Protein AF-A0A6J6RTQ3-F1 (afdb_monomer_lite)

Radius of gyration: 17.24 Å; chains: 1; bounding box: 39×30×51 Å

Structure (mmCIF, N/CA/C/O backbone):
data_AF-A0A6J6RTQ3-F1
#
_entry.id   AF-A0A6J6RTQ3-F1
#
loop_
_atom_site.group_PDB
_atom_site.id
_atom_site.type_symbol
_atom_site.label_atom_id
_atom_site.label_alt_id
_atom_site.label_comp_id
_atom_site.label_asym_id
_atom_site.label_entity_id
_atom_site.label_seq_id
_atom_site.pdbx_PDB_ins_code
_atom_site.Cartn_x
_atom_site.Cartn_y
_atom_site.Cartn_z
_atom_site.occupancy
_atom_site.B_iso_or_equiv
_atom_site.auth_seq_id
_atom_site.auth_comp_id
_atom_site.auth_asym_id
_atom_site.auth_atom_id
_atom_site.pdbx_PDB_model_num
ATOM 1 N N . MET A 1 1 ? -1.974 -13.608 -0.574 1.00 79.44 1 MET A N 1
ATOM 2 C CA . MET A 1 1 ? -3.361 -14.066 -0.295 1.00 79.44 1 MET A CA 1
ATOM 3 C C . MET A 1 1 ? -3.646 -14.371 1.178 1.00 79.44 1 MET A C 1
ATOM 5 O O . MET A 1 1 ? -4.718 -14.004 1.646 1.00 79.44 1 MET A O 1
ATOM 9 N N . SER A 1 2 ? -2.723 -14.969 1.943 1.00 88.31 2 SER A N 1
ATOM 10 C CA . SER A 1 2 ? -2.894 -15.203 3.396 1.00 88.31 2 SER A CA 1
ATOM 11 C C . SER A 1 2 ? -3.253 -13.932 4.184 1.00 88.31 2 SER A C 1
ATOM 13 O O . SER A 1 2 ? -4.162 -13.964 5.008 1.00 88.31 2 SER A O 1
ATOM 15 N N . TYR A 1 3 ? -2.628 -12.798 3.843 1.00 93.75 3 TYR A N 1
ATOM 16 C CA . TYR A 1 3 ? -2.929 -11.462 4.385 1.00 93.75 3 TYR A CA 1
ATOM 17 C C . TYR A 1 3 ? -4.367 -10.971 4.154 1.00 93.75 3 TYR A C 1
ATOM 19 O O . TYR A 1 3 ? -4.804 -10.038 4.811 1.00 93.75 3 TYR A O 1
ATOM 27 N N . LEU A 1 4 ? -5.135 -11.600 3.267 1.00 94.50 4 LEU A N 1
ATOM 28 C CA . LEU A 1 4 ? -6.551 -11.289 3.080 1.00 94.50 4 LEU A CA 1
ATOM 29 C C . LEU A 1 4 ? -7.442 -12.307 3.789 1.00 94.50 4 LEU A C 1
ATOM 31 O O . LEU A 1 4 ? -8.308 -11.950 4.584 1.00 94.50 4 LEU A O 1
ATOM 35 N N . VAL A 1 5 ? -7.214 -13.587 3.498 1.00 95.44 5 VAL A N 1
ATOM 36 C CA . VAL A 1 5 ? -8.107 -14.672 3.914 1.00 95.44 5 VAL A CA 1
ATOM 37 C C . VAL A 1 5 ? -8.086 -14.854 5.430 1.00 95.44 5 VAL A C 1
ATOM 39 O O . VAL A 1 5 ? -9.148 -14.877 6.050 1.00 95.44 5 VAL A O 1
ATOM 42 N N . VAL A 1 6 ? -6.898 -14.922 6.042 1.00 95.75 6 VAL A N 1
ATOM 43 C CA . VAL A 1 6 ? -6.769 -15.174 7.486 1.00 95.75 6 VAL A CA 1
ATOM 44 C C . VAL A 1 6 ? -7.428 -14.060 8.308 1.00 95.75 6 VAL A C 1
ATOM 46 O O . VAL A 1 6 ? -8.278 -14.386 9.138 1.00 95.75 6 VAL A O 1
ATOM 49 N N . PRO A 1 7 ? -7.164 -12.758 8.066 1.00 94.88 7 PRO A N 1
ATOM 50 C CA . PRO A 1 7 ? -7.863 -11.692 8.778 1.00 94.88 7 PRO A CA 1
ATOM 51 C C . PRO A 1 7 ? -9.375 -11.725 8.638 1.00 94.88 7 PRO A C 1
ATOM 53 O O . PRO A 1 7 ? -10.075 -11.528 9.624 1.00 94.88 7 PRO A O 1
ATOM 56 N N . LEU A 1 8 ? -9.896 -11.974 7.433 1.00 95.19 8 LEU A N 1
ATOM 57 C CA . LEU A 1 8 ? -11.341 -11.987 7.208 1.00 95.19 8 LEU A CA 1
ATOM 58 C C . LEU A 1 8 ? -12.022 -13.163 7.913 1.00 95.19 8 LEU A C 1
ATOM 60 O O . LEU A 1 8 ? -13.138 -13.002 8.411 1.00 95.19 8 LEU A O 1
ATOM 64 N N . ILE A 1 9 ? -11.356 -14.319 7.986 1.00 96.50 9 ILE A N 1
ATOM 65 C CA . ILE A 1 9 ? -11.820 -15.456 8.785 1.00 96.50 9 ILE A CA 1
ATOM 66 C C . ILE A 1 9 ? -11.824 -15.073 10.266 1.00 96.50 9 ILE A C 1
ATOM 68 O O . ILE A 1 9 ? -12.867 -15.182 10.904 1.00 96.50 9 ILE A O 1
ATOM 72 N N . VAL A 1 10 ? -10.710 -14.558 10.799 1.00 96.69 10 VAL A N 1
ATOM 73 C CA . VAL A 1 10 ? -10.612 -14.166 12.216 1.00 96.69 10 VAL A CA 1
ATOM 74 C C . VAL A 1 10 ? -11.669 -13.123 12.575 1.00 96.69 10 VAL A C 1
ATOM 76 O O . VAL A 1 10 ? -12.378 -13.307 13.558 1.00 96.69 10 VAL A O 1
ATOM 79 N N . VAL A 1 11 ? -11.838 -12.080 11.755 1.00 95.75 11 VAL A N 1
ATOM 80 C CA . VAL A 1 11 ? -12.870 -11.042 11.927 1.00 95.75 11 VAL A CA 1
ATOM 81 C C . VAL A 1 11 ? -14.261 -11.659 12.034 1.00 95.75 11 VAL A C 1
ATOM 83 O O . VAL A 1 11 ? -15.009 -11.298 12.938 1.00 95.75 11 VAL A O 1
ATOM 86 N N . ARG A 1 12 ? -14.599 -12.622 11.169 1.00 94.62 12 ARG A N 1
ATOM 87 C CA . ARG A 1 12 ? -15.890 -13.315 11.254 1.00 94.62 12 ARG A CA 1
ATOM 88 C C . ARG A 1 12 ? -16.012 -14.194 12.496 1.00 94.62 12 ARG A C 1
ATOM 90 O O . ARG A 1 12 ? -17.064 -14.169 13.127 1.00 94.62 12 ARG A O 1
ATOM 97 N N . LEU A 1 13 ? -14.965 -14.935 12.862 1.00 96.81 13 LEU A N 1
ATOM 98 C CA . LEU A 1 13 ? -14.974 -15.821 14.033 1.00 96.81 13 LEU A CA 1
ATOM 99 C C . LEU A 1 13 ? -15.142 -15.052 15.351 1.00 96.81 13 LEU A C 1
ATOM 101 O O . LEU A 1 13 ? -15.794 -15.551 16.261 1.00 96.81 13 LEU A O 1
ATOM 105 N N . VAL A 1 14 ? -14.615 -13.827 15.447 1.00 95.00 14 VAL A N 1
ATOM 106 C CA . VAL A 1 14 ? -14.790 -12.959 16.631 1.00 95.00 14 VAL A CA 1
ATOM 107 C C . VAL A 1 14 ? -16.071 -12.111 16.587 1.00 95.00 14 VAL A C 1
ATOM 109 O O . VAL A 1 14 ? -16.259 -11.229 17.425 1.00 95.00 14 VAL A O 1
ATOM 112 N N . GLY A 1 15 ? -16.953 -12.340 15.607 1.00 95.00 15 GLY A N 1
ATOM 113 C CA . GLY A 1 15 ? -18.233 -11.638 15.467 1.00 95.00 15 GLY A CA 1
ATOM 114 C C . GLY A 1 15 ? -18.132 -10.203 14.938 1.00 95.00 15 GLY A C 1
ATOM 115 O O . GLY A 1 15 ? -19.094 -9.439 15.035 1.00 95.00 15 GLY A O 1
ATOM 116 N N . TRP A 1 16 ? -16.986 -9.805 14.385 1.00 96.69 16 TRP A N 1
ATOM 117 C CA . TRP A 1 16 ? -16.804 -8.495 13.760 1.00 96.69 16 TRP A CA 1
ATOM 118 C C . TRP A 1 16 ? -17.220 -8.514 12.289 1.00 96.69 16 TRP A C 1
ATOM 120 O O . TRP A 1 16 ? -17.290 -9.552 11.626 1.00 96.69 16 TRP A O 1
ATOM 130 N N . LYS A 1 17 ? -17.494 -7.327 11.752 1.00 95.81 17 LYS A N 1
ATOM 131 C CA . LYS A 1 17 ? -17.831 -7.127 10.342 1.00 95.81 17 LYS A CA 1
ATOM 132 C C . LYS A 1 17 ? -16.588 -6.661 9.580 1.00 95.81 17 LYS A C 1
ATOM 134 O O . LYS A 1 17 ? -15.764 -5.945 10.143 1.00 95.81 17 LYS A O 1
ATOM 139 N N . PRO A 1 18 ? -16.469 -6.938 8.269 1.00 95.88 18 PRO A N 1
ATOM 140 C CA . PRO A 1 18 ? -15.388 -6.373 7.452 1.00 95.88 18 PRO A CA 1
ATOM 141 C C . PRO A 1 18 ? -15.285 -4.839 7.55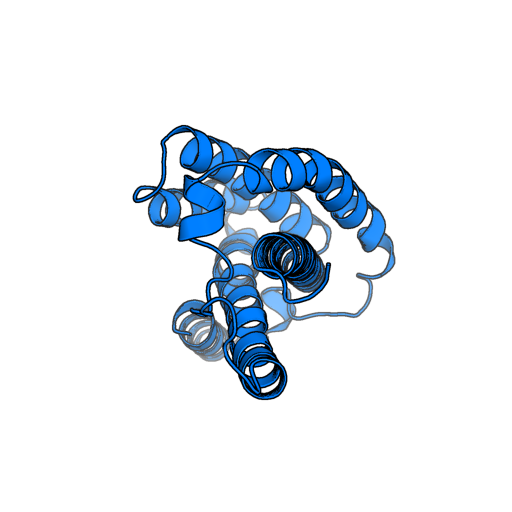7 1.00 95.88 18 PRO A C 1
ATOM 143 O O . PRO A 1 18 ? -14.196 -4.270 7.519 1.00 95.88 18 PRO A O 1
ATOM 146 N N . SER A 1 19 ? -16.410 -4.148 7.759 1.00 95.50 19 SER A N 1
ATOM 147 C CA . SER A 1 19 ? -16.433 -2.698 7.973 1.00 95.50 19 SER A CA 1
ATOM 148 C C . SER A 1 19 ? -15.688 -2.241 9.234 1.00 95.50 19 SER A C 1
ATOM 150 O O . SER A 1 19 ? -15.203 -1.110 9.249 1.00 95.50 19 SER A O 1
ATOM 152 N N . ASP A 1 20 ? -15.571 -3.088 10.267 1.00 95.69 20 ASP A N 1
ATOM 153 C CA . ASP A 1 20 ? -14.796 -2.789 11.483 1.00 95.69 20 ASP A CA 1
ATOM 154 C C . ASP A 1 20 ? -13.293 -2.681 11.191 1.00 95.69 20 ASP A C 1
ATOM 156 O O . ASP A 1 20 ? -12.588 -1.931 11.862 1.00 95.69 20 ASP A O 1
ATOM 160 N N . ILE A 1 21 ? -12.818 -3.370 10.149 1.00 96.94 21 ILE A N 1
ATOM 161 C CA . ILE A 1 21 ? -11.431 -3.310 9.673 1.00 96.94 21 ILE A CA 1
ATOM 162 C C . ILE A 1 21 ? -11.287 -2.466 8.398 1.00 96.94 21 ILE A C 1
ATOM 164 O O . ILE A 1 21 ? -10.358 -2.638 7.616 1.00 96.94 21 ILE A O 1
ATOM 168 N N . GLY A 1 22 ? -12.215 -1.539 8.163 1.00 95.81 22 GLY A N 1
ATOM 169 C CA . GLY A 1 22 ? -12.076 -0.536 7.110 1.00 95.81 22 GLY A CA 1
ATOM 170 C C . GLY A 1 22 ? -12.499 -0.971 5.708 1.00 95.81 22 GLY A C 1
ATOM 171 O O . GLY A 1 22 ? -12.277 -0.211 4.763 1.00 95.81 22 GLY A O 1
ATOM 172 N N . TRP A 1 23 ? -13.179 -2.113 5.549 1.00 96.62 23 TRP A N 1
ATOM 173 C CA . TRP A 1 23 ? -13.891 -2.444 4.304 1.00 96.62 23 TRP A CA 1
ATOM 174 C C . TRP A 1 23 ? -15.176 -1.619 4.188 1.00 96.62 23 TRP A C 1
ATOM 176 O O . TRP A 1 23 ? -16.296 -2.125 4.264 1.00 96.62 23 TRP A O 1
ATOM 186 N N . LYS A 1 24 ? -15.008 -0.303 4.045 1.00 92.69 24 LYS A N 1
ATOM 187 C CA . LYS A 1 24 ? -16.095 0.659 3.881 1.00 92.69 24 LYS A CA 1
ATOM 188 C C . LYS A 1 24 ? -15.715 1.724 2.855 1.00 92.69 24 LYS A C 1
ATOM 190 O O . LYS A 1 24 ? -14.635 2.309 2.933 1.00 92.69 24 LYS A O 1
ATOM 195 N N . PHE A 1 25 ? -16.630 1.993 1.930 1.00 89.31 25 PHE A N 1
ATOM 196 C CA . PHE A 1 25 ? -16.511 3.065 0.933 1.00 89.31 25 PHE A CA 1
ATOM 197 C C . PHE A 1 25 ? -17.295 4.323 1.334 1.00 89.31 25 PHE A C 1
ATOM 199 O O . PHE A 1 25 ? -16.968 5.438 0.939 1.00 89.31 25 PHE A O 1
ATOM 206 N N . ARG A 1 26 ? -18.344 4.170 2.149 1.00 85.94 26 ARG A N 1
ATOM 207 C CA . ARG A 1 26 ? -19.204 5.290 2.540 1.00 85.94 26 ARG A CA 1
ATOM 208 C C . ARG A 1 26 ? -18.452 6.263 3.451 1.00 85.94 26 ARG A C 1
ATOM 210 O O . ARG A 1 26 ? -17.878 5.860 4.463 1.00 85.94 26 ARG A O 1
ATOM 217 N N . GLY A 1 27 ? -18.502 7.549 3.101 1.00 83.44 27 GLY A N 1
ATOM 218 C CA . GLY A 1 27 ? -17.908 8.638 3.882 1.00 83.44 27 GLY A CA 1
ATOM 219 C C . GLY A 1 27 ? -16.399 8.811 3.702 1.00 83.44 27 GLY A C 1
ATOM 220 O O . GLY A 1 27 ? -15.810 9.624 4.404 1.00 83.44 27 GLY A O 1
ATOM 221 N N . THR A 1 28 ? -15.765 8.082 2.777 1.00 87.81 28 THR A N 1
ATOM 222 C CA . THR A 1 28 ? -14.309 8.158 2.577 1.00 87.81 28 THR A CA 1
ATOM 223 C C . THR A 1 28 ? -13.904 9.109 1.456 1.00 87.81 28 THR A C 1
ATOM 225 O O . THR A 1 28 ? -12.730 9.462 1.374 1.00 87.81 28 THR A O 1
ATOM 228 N N . SER A 1 29 ? -14.846 9.542 0.610 1.00 85.25 29 SER A N 1
ATOM 229 C CA . SER A 1 29 ? -14.569 10.333 -0.596 1.00 85.25 29 SER A CA 1
ATOM 230 C C . SER A 1 29 ? -13.717 11.565 -0.302 1.00 85.25 29 SER A C 1
ATOM 232 O O . SER A 1 29 ? -12.710 11.762 -0.959 1.00 85.25 29 SER A O 1
ATOM 234 N N . HIS A 1 30 ? -14.016 12.327 0.750 1.00 88.00 30 HIS A N 1
ATOM 235 C CA . HIS A 1 30 ? -13.313 13.568 1.108 1.00 88.00 30 HIS A CA 1
ATOM 236 C C . HIS A 1 30 ? -11.824 13.408 1.482 1.00 88.00 30 HIS A C 1
ATOM 238 O O . HIS A 1 30 ? -11.122 14.408 1.657 1.00 88.00 30 HIS A O 1
ATOM 244 N N . HIS A 1 31 ? -11.326 12.176 1.625 1.00 90.19 31 HIS A N 1
ATOM 245 C CA . HIS A 1 31 ? -9.954 11.901 2.053 1.00 90.19 31 HIS A CA 1
ATOM 246 C C . HIS A 1 31 ? -8.972 11.649 0.905 1.00 90.19 31 HIS A C 1
ATOM 248 O O . HIS A 1 31 ? -7.769 11.602 1.160 1.00 90.19 31 HIS A O 1
ATOM 254 N N . TRP A 1 32 ? -9.453 11.544 -0.338 1.00 92.81 32 TRP A N 1
ATOM 255 C CA . TRP A 1 32 ? -8.633 11.227 -1.515 1.00 92.81 32 TRP A CA 1
ATOM 256 C C . TRP A 1 32 ? -7.405 12.137 -1.663 1.00 92.81 32 TRP A C 1
ATOM 258 O O . TRP A 1 32 ? -6.312 11.665 -1.967 1.00 92.81 32 TRP A O 1
ATOM 268 N N . LYS A 1 33 ? -7.564 13.430 -1.353 1.00 96.00 33 LYS A N 1
ATOM 269 C CA . LYS A 1 33 ? -6.520 14.457 -1.469 1.00 96.00 33 LYS A CA 1
ATOM 270 C C . LYS A 1 33 ? -5.240 14.126 -0.702 1.00 96.00 33 LYS A C 1
ATOM 272 O O . LYS A 1 33 ? -4.155 14.408 -1.192 1.00 96.00 33 LYS A O 1
ATOM 277 N N . TYR A 1 34 ? -5.344 13.500 0.472 1.00 95.38 34 TYR A N 1
ATOM 278 C CA . TYR A 1 34 ? -4.164 13.151 1.269 1.00 95.38 34 TYR A CA 1
ATOM 279 C C . TYR A 1 34 ? -3.334 12.070 0.577 1.00 95.38 34 TYR A C 1
ATOM 281 O O . TYR A 1 34 ? -2.114 12.162 0.526 1.00 95.38 34 TYR A O 1
ATOM 289 N N . TYR A 1 35 ? -4.003 11.084 -0.017 1.00 96.38 35 TYR A N 1
ATOM 290 C CA . TYR A 1 35 ? -3.353 10.011 -0.763 1.00 96.38 35 TYR A CA 1
ATOM 291 C C . TYR A 1 35 ? -2.833 10.503 -2.116 1.00 96.38 35 TYR A C 1
ATOM 293 O O . TYR A 1 35 ? -1.756 10.094 -2.531 1.00 96.38 35 TYR A O 1
ATOM 301 N N . ALA A 1 36 ? -3.532 11.438 -2.765 1.00 96.88 36 ALA A N 1
ATOM 302 C CA . ALA A 1 36 ? -3.038 12.096 -3.972 1.00 96.88 36 ALA A CA 1
ATOM 303 C C . ALA A 1 36 ? -1.748 12.889 -3.709 1.00 96.88 36 ALA A C 1
ATOM 305 O O . ALA A 1 36 ? -0.814 12.797 -4.498 1.00 96.88 36 ALA A O 1
ATOM 306 N N . ILE A 1 37 ? -1.652 13.602 -2.580 1.00 97.25 37 ILE A N 1
ATOM 307 C CA . ILE A 1 37 ? -0.410 14.278 -2.174 1.00 97.25 37 ILE A CA 1
ATOM 308 C C . ILE A 1 37 ? 0.722 13.261 -1.988 1.00 97.25 37 ILE A C 1
ATOM 310 O O . ILE A 1 37 ? 1.811 13.469 -2.513 1.00 97.25 37 ILE A O 1
ATOM 314 N N . LEU A 1 38 ? 0.470 12.142 -1.297 1.00 96.94 38 LEU A N 1
ATOM 315 C CA . LEU A 1 38 ? 1.477 11.083 -1.142 1.00 96.94 38 LEU A CA 1
ATOM 316 C C . LEU A 1 38 ? 1.913 10.499 -2.488 1.00 96.94 38 LEU A C 1
ATOM 318 O O . LEU A 1 38 ? 3.098 10.245 -2.682 1.00 96.94 38 LEU A O 1
ATOM 322 N N . PHE A 1 39 ? 0.979 10.322 -3.424 1.00 97.88 39 PHE A N 1
ATOM 323 C CA . PHE A 1 39 ? 1.297 9.866 -4.771 1.00 97.88 39 PHE A CA 1
ATOM 324 C C . PHE A 1 39 ? 2.184 10.873 -5.509 1.00 97.88 39 PHE A C 1
ATOM 326 O O . PHE A 1 39 ? 3.232 10.490 -6.017 1.00 97.88 39 PHE A O 1
ATOM 333 N N . VAL A 1 40 ? 1.825 12.160 -5.502 1.00 98.25 40 VAL A N 1
ATOM 334 C CA . VAL A 1 40 ? 2.630 13.232 -6.116 1.00 98.25 40 VAL A CA 1
ATOM 335 C C . VAL A 1 40 ? 4.031 13.293 -5.512 1.00 98.25 40 VAL A C 1
ATOM 337 O O . VAL A 1 40 ? 4.997 13.460 -6.249 1.00 98.25 40 VAL A O 1
ATOM 340 N N . ILE A 1 41 ? 4.157 13.112 -4.195 1.00 96.31 41 ILE A N 1
ATOM 341 C CA . ILE A 1 41 ? 5.461 13.028 -3.530 1.00 96.31 41 ILE A CA 1
ATOM 342 C C . ILE A 1 41 ? 6.236 11.801 -4.014 1.00 96.31 41 ILE A C 1
ATOM 344 O O . ILE A 1 41 ? 7.431 11.917 -4.245 1.00 96.31 41 ILE 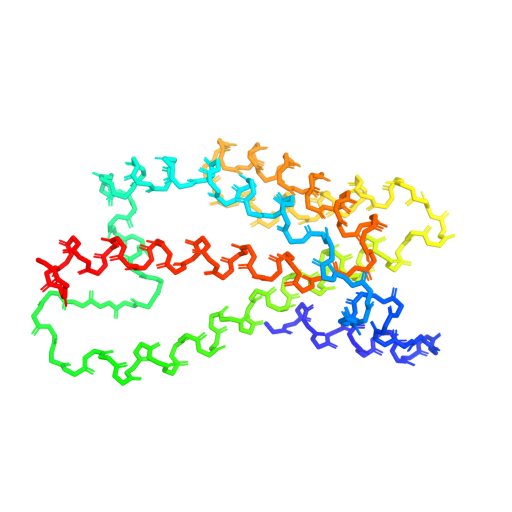A O 1
ATOM 348 N N . ALA A 1 42 ? 5.589 10.645 -4.186 1.00 95.81 42 ALA A N 1
ATOM 349 C CA . ALA A 1 42 ? 6.242 9.410 -4.616 1.00 95.81 42 ALA A CA 1
ATOM 350 C C . ALA A 1 42 ? 6.721 9.447 -6.079 1.00 95.81 42 ALA A C 1
ATOM 352 O O . ALA A 1 42 ? 7.769 8.878 -6.383 1.00 95.81 42 ALA A O 1
ATOM 353 N N . VAL A 1 43 ? 5.993 10.125 -6.974 1.00 97.94 43 VAL A N 1
ATOM 354 C CA . VAL A 1 43 ? 6.289 10.206 -8.418 1.00 97.94 43 VAL A CA 1
ATOM 355 C C . VAL A 1 43 ? 7.758 10.536 -8.731 1.00 97.94 43 VAL A C 1
ATOM 357 O O . VAL A 1 43 ? 8.379 9.734 -9.428 1.00 97.94 43 VAL A O 1
ATOM 360 N N . PRO A 1 44 ? 8.364 11.639 -8.244 1.00 97.50 44 PRO A N 1
ATOM 361 C CA . PRO A 1 44 ? 9.751 11.966 -8.575 1.00 97.50 44 PRO A CA 1
ATOM 362 C C . PRO A 1 44 ? 10.740 10.889 -8.113 1.00 97.50 44 PRO A C 1
ATOM 364 O O . PRO A 1 44 ? 11.664 10.563 -8.855 1.00 97.50 44 PRO A O 1
ATOM 367 N N . PHE A 1 45 ? 10.529 10.279 -6.941 1.00 94.31 45 PHE A N 1
ATOM 368 C CA . PHE A 1 45 ? 11.390 9.188 -6.471 1.00 94.31 45 PHE A CA 1
ATOM 369 C C . PHE A 1 45 ? 11.277 7.958 -7.370 1.00 94.31 45 PHE A C 1
ATOM 371 O O . PHE A 1 45 ? 12.294 7.355 -7.700 1.00 94.31 45 PHE A O 1
ATOM 378 N N . VAL A 1 46 ? 10.062 7.605 -7.801 1.00 96.19 46 VAL A N 1
ATOM 379 C CA . VAL A 1 46 ? 9.830 6.469 -8.705 1.00 96.19 46 VAL A CA 1
ATOM 380 C C . VAL A 1 46 ? 10.425 6.733 -10.090 1.00 96.19 46 VAL A C 1
ATOM 382 O O . VAL A 1 46 ? 11.054 5.842 -10.652 1.00 96.19 46 VAL A O 1
ATOM 385 N N . VAL A 1 47 ? 10.294 7.952 -10.622 1.00 97.81 47 VAL A N 1
ATOM 386 C CA . VAL A 1 47 ? 10.895 8.337 -11.911 1.00 97.81 47 VAL A CA 1
ATOM 387 C C . VAL A 1 47 ? 12.417 8.220 -11.858 1.00 97.81 47 VAL A C 1
ATOM 389 O O . VAL A 1 47 ? 12.997 7.565 -12.723 1.00 97.81 47 VAL A O 1
ATOM 392 N N . VAL A 1 48 ? 13.061 8.774 -10.826 1.00 96.62 48 VAL A N 1
ATOM 393 C CA . VAL A 1 48 ? 14.519 8.665 -10.648 1.00 96.62 48 VAL A CA 1
ATOM 394 C C . VAL A 1 48 ? 14.944 7.208 -10.452 1.00 96.62 48 VAL A C 1
ATOM 396 O O . VAL A 1 48 ? 15.880 6.752 -11.105 1.00 96.62 48 VAL A O 1
ATOM 399 N N . 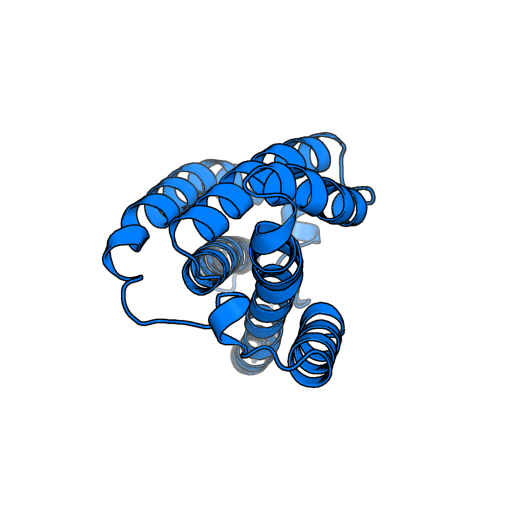ALA A 1 49 ? 14.231 6.447 -9.616 1.00 94.38 49 ALA A N 1
ATOM 400 C CA . ALA A 1 49 ? 14.512 5.028 -9.407 1.00 94.38 49 ALA A CA 1
ATOM 401 C C . ALA A 1 49 ? 14.390 4.223 -10.710 1.00 94.38 49 ALA A C 1
ATOM 403 O O . ALA A 1 49 ? 15.201 3.329 -10.943 1.00 94.38 49 ALA A O 1
ATOM 404 N N . SER A 1 50 ? 13.445 4.573 -11.591 1.00 96.38 50 SER A N 1
ATOM 405 C CA . SER A 1 50 ? 13.226 3.867 -12.861 1.00 96.38 50 SER A CA 1
ATOM 406 C C . SER A 1 50 ? 14.413 3.906 -13.828 1.00 96.38 50 SER A C 1
ATOM 408 O O . SER A 1 50 ? 14.519 3.056 -14.711 1.00 96.38 50 SER A O 1
ATOM 410 N N . MET A 1 51 ? 15.320 4.869 -13.648 1.00 95.88 51 MET A N 1
ATOM 411 C CA . MET A 1 51 ? 16.537 5.018 -14.449 1.00 95.88 51 MET A CA 1
ATOM 412 C C . MET A 1 51 ? 17.692 4.135 -13.952 1.00 95.88 51 MET A C 1
ATOM 414 O O . MET A 1 51 ? 18.749 4.095 -14.576 1.00 95.88 51 MET A O 1
ATOM 418 N N . THR A 1 52 ? 17.521 3.442 -12.824 1.00 94.38 52 THR A N 1
ATOM 419 C CA . THR A 1 52 ? 18.549 2.568 -12.248 1.00 94.38 52 THR A CA 1
ATOM 420 C C . THR A 1 52 ? 18.464 1.149 -12.812 1.00 94.38 52 THR A C 1
ATOM 422 O O . THR A 1 52 ? 17.378 0.624 -13.067 1.00 94.38 52 THR A O 1
ATOM 425 N N . THR A 1 53 ? 19.614 0.483 -12.938 1.00 92.88 53 THR A N 1
ATOM 426 C CA . THR A 1 53 ? 19.687 -0.915 -13.392 1.00 92.88 53 THR A CA 1
ATOM 427 C C . THR A 1 53 ? 18.950 -1.869 -12.449 1.00 92.88 53 THR A C 1
ATOM 429 O O . THR A 1 53 ? 18.301 -2.807 -12.901 1.00 92.88 53 THR A O 1
ATOM 432 N N . GLU A 1 54 ? 19.003 -1.622 -11.136 1.00 90.81 54 GLU A N 1
ATOM 433 C CA . GLU A 1 54 ? 18.300 -2.435 -10.135 1.00 90.81 54 GLU A CA 1
ATOM 434 C C . GLU A 1 54 ? 16.784 -2.424 -10.367 1.00 90.81 54 GLU A C 1
ATOM 436 O O . GLU A 1 54 ? 16.146 -3.479 -10.387 1.00 90.81 54 GLU A O 1
ATOM 441 N N . PHE A 1 55 ? 16.212 -1.245 -10.626 1.00 92.50 55 PHE A N 1
ATOM 442 C CA . PHE A 1 55 ? 14.794 -1.118 -10.935 1.00 92.50 55 PHE A CA 1
ATOM 443 C C . PHE A 1 55 ? 14.428 -1.836 -12.236 1.00 92.50 55 PHE A C 1
ATOM 445 O O . PHE A 1 55 ? 13.462 -2.597 -12.258 1.00 92.50 55 PHE A O 1
ATOM 452 N N . GLN A 1 56 ? 15.195 -1.622 -13.309 1.00 92.12 56 GLN A N 1
ATOM 453 C CA . GLN A 1 56 ? 14.908 -2.210 -14.625 1.00 92.12 56 GLN A CA 1
ATOM 454 C C . GLN A 1 56 ? 15.037 -3.740 -14.637 1.00 92.12 56 GLN A C 1
ATOM 456 O O . GLN A 1 56 ? 14.317 -4.415 -15.375 1.00 92.12 56 GLN A O 1
ATOM 461 N N . ASN A 1 57 ? 15.905 -4.294 -13.787 1.00 91.31 57 ASN A N 1
ATOM 462 C CA . ASN A 1 57 ? 16.027 -5.738 -13.592 1.00 91.31 57 ASN A CA 1
ATOM 463 C C . ASN A 1 57 ? 14.870 -6.322 -12.768 1.00 91.31 57 ASN A C 1
ATOM 465 O O . ASN A 1 57 ? 14.553 -7.501 -12.911 1.00 91.31 57 ASN A O 1
ATOM 469 N N . ARG A 1 58 ? 14.252 -5.525 -11.887 1.00 90.62 58 ARG A N 1
ATOM 470 C CA . ARG A 1 58 ? 13.209 -5.989 -10.962 1.00 90.62 58 ARG A CA 1
ATOM 471 C C . ARG A 1 58 ? 11.787 -5.807 -11.486 1.00 90.62 58 ARG A C 1
ATOM 473 O O . ARG A 1 58 ? 10.926 -6.613 -11.127 1.00 90.62 58 ARG A O 1
ATOM 480 N N . TYR A 1 59 ? 11.545 -4.734 -12.239 1.00 93.12 59 TYR A N 1
ATOM 481 C CA . TYR A 1 59 ? 10.225 -4.327 -12.717 1.00 93.12 59 TYR A CA 1
ATOM 482 C C . TYR A 1 59 ? 10.094 -4.481 -14.243 1.00 93.12 59 TYR A C 1
ATOM 484 O O . TYR A 1 59 ? 11.092 -4.353 -14.954 1.00 93.12 59 TYR A O 1
ATOM 492 N N . PRO A 1 60 ? 8.878 -4.682 -14.784 1.00 93.56 60 PRO A N 1
ATOM 493 C CA . PRO A 1 60 ? 7.661 -4.985 -14.033 1.00 93.56 60 PRO A CA 1
ATOM 494 C C . PRO A 1 60 ? 7.808 -6.302 -13.261 1.00 93.56 60 PRO A C 1
ATOM 496 O O . PRO A 1 60 ? 8.667 -7.123 -13.574 1.00 93.56 60 PRO A O 1
ATOM 499 N N . LEU A 1 61 ? 7.026 -6.468 -12.192 1.00 92.81 61 LEU A N 1
ATOM 500 C CA . LEU A 1 61 ? 7.119 -7.679 -11.361 1.00 92.81 61 LEU A CA 1
ATOM 501 C C . LEU A 1 61 ? 6.711 -8.944 -12.128 1.00 92.81 61 LEU A C 1
ATOM 503 O O . LEU A 1 61 ? 7.132 -10.039 -11.762 1.00 92.81 61 LEU A O 1
ATOM 507 N N . PHE A 1 62 ? 5.878 -8.778 -13.155 1.00 93.19 62 PHE A N 1
ATOM 508 C CA . PHE A 1 62 ? 5.643 -9.789 -14.171 1.00 93.19 62 PHE A CA 1
ATOM 509 C C . PHE A 1 62 ? 6.808 -9.778 -15.156 1.00 93.19 62 PHE A C 1
ATOM 511 O O . PHE A 1 62 ? 7.099 -8.742 -15.750 1.00 93.19 62 PHE A O 1
ATOM 518 N N . GLU A 1 63 ? 7.490 -10.907 -15.320 1.00 88.50 63 GLU A N 1
ATOM 519 C CA . GLU A 1 63 ? 8.650 -10.979 -16.204 1.00 88.50 63 GLU A CA 1
ATOM 520 C C . GLU A 1 63 ? 8.229 -10.802 -17.665 1.00 88.50 63 GLU A C 1
ATOM 522 O O . GLU A 1 63 ? 7.412 -11.550 -18.195 1.00 88.50 63 GLU A O 1
ATOM 527 N N . VAL A 1 64 ? 8.805 -9.786 -18.308 1.00 89.94 64 VAL A N 1
ATOM 528 C CA . VAL A 1 64 ? 8.602 -9.477 -19.727 1.00 89.94 64 VAL A CA 1
ATOM 529 C C . VAL A 1 64 ? 9.952 -9.274 -20.399 1.00 89.94 64 VAL A C 1
ATOM 531 O O . VAL A 1 64 ? 10.831 -8.574 -19.862 1.00 89.94 64 VAL A O 1
ATOM 534 N N . PHE A 1 65 ? 10.107 -9.871 -21.579 1.00 84.88 65 PHE A N 1
ATOM 535 C CA . PHE A 1 65 ? 11.335 -9.823 -22.372 1.00 84.88 65 PHE A CA 1
ATOM 536 C C . PHE A 1 65 ? 11.185 -8.865 -23.548 1.00 84.88 65 PHE A C 1
ATOM 538 O O . PHE A 1 65 ? 10.143 -8.814 -24.190 1.00 84.88 65 PHE A O 1
ATOM 545 N N . ARG A 1 66 ? 12.237 -8.105 -23.861 1.00 80.88 66 ARG A N 1
ATOM 546 C CA . ARG A 1 66 ? 12.217 -7.171 -24.992 1.00 80.88 66 ARG A CA 1
ATOM 547 C C . ARG A 1 66 ? 11.910 -7.920 -26.295 1.00 80.88 66 ARG A C 1
ATOM 549 O O . ARG A 1 66 ? 12.596 -8.886 -26.614 1.00 80.88 66 ARG A O 1
ATOM 556 N N . GLY A 1 67 ? 10.910 -7.447 -27.037 1.00 78.12 67 GLY A N 1
ATOM 557 C CA . GLY A 1 67 ? 10.470 -8.066 -28.293 1.00 78.12 67 GLY A CA 1
ATOM 558 C C . GLY A 1 67 ? 9.517 -9.255 -28.127 1.00 78.12 67 GLY A C 1
ATOM 559 O O . GLY A 1 67 ? 9.190 -9.891 -29.120 1.00 78.12 67 GLY A O 1
ATOM 560 N N . GLN A 1 68 ? 9.066 -9.559 -26.905 1.00 87.62 68 GLN A N 1
ATOM 561 C CA . GLN A 1 68 ? 8.010 -10.543 -26.679 1.00 87.62 68 GLN A CA 1
ATOM 562 C C . GLN A 1 68 ? 6.700 -10.069 -27.326 1.00 87.62 68 GLN A C 1
ATOM 564 O O . GLN A 1 68 ? 6.258 -8.940 -27.103 1.00 87.62 68 GLN A O 1
ATOM 569 N N . GLU A 1 69 ? 6.083 -10.935 -28.123 1.00 86.38 69 GLU A N 1
ATOM 570 C CA . GLU A 1 69 ? 4.766 -10.692 -28.715 1.00 86.38 69 GLU A CA 1
ATOM 571 C C . GLU A 1 69 ? 3.657 -10.973 -27.684 1.00 86.38 69 GLU A C 1
ATOM 573 O O . GLU A 1 69 ? 3.859 -11.713 -26.722 1.00 86.38 69 GLU A O 1
ATOM 578 N N . ASP A 1 70 ? 2.492 -10.342 -27.852 1.00 86.81 70 ASP A N 1
ATOM 579 C CA . ASP A 1 70 ? 1.284 -10.597 -27.049 1.00 86.81 70 ASP A CA 1
ATOM 580 C C . ASP A 1 70 ? 1.420 -10.456 -25.517 1.00 86.81 70 ASP A C 1
ATOM 582 O O . ASP A 1 70 ? 0.750 -11.134 -24.741 1.00 86.81 70 ASP A O 1
ATOM 586 N N . VAL A 1 71 ? 2.212 -9.489 -25.044 1.00 90.69 71 VAL A N 1
ATOM 587 C CA . VAL A 1 71 ? 2.413 -9.241 -23.598 1.00 90.69 71 VAL A CA 1
ATOM 588 C C . VAL A 1 71 ? 1.176 -8.639 -22.901 1.00 90.69 71 VAL A C 1
ATOM 590 O O . VAL A 1 71 ? 0.959 -8.823 -21.702 1.00 90.69 71 VAL A O 1
ATOM 593 N N . TRP A 1 72 ? 0.328 -7.906 -23.629 1.00 91.81 72 TRP A N 1
ATOM 594 C CA . TRP A 1 72 ? -0.789 -7.147 -23.047 1.00 91.81 72 TRP A CA 1
ATOM 595 C C . TRP A 1 72 ? -1.930 -8.001 -22.453 1.00 91.81 72 TRP A C 1
ATOM 597 O O . TRP A 1 72 ? -2.452 -7.633 -21.396 1.00 91.81 72 TRP A O 1
ATOM 607 N N . PRO A 1 73 ? -2.386 -9.107 -23.077 1.00 94.00 73 PRO A N 1
ATOM 608 C CA . PRO A 1 73 ? -3.284 -10.069 -22.434 1.00 94.00 73 PRO A CA 1
ATOM 609 C C . PRO A 1 73 ? -2.759 -10.594 -21.093 1.00 94.00 73 PRO A C 1
ATOM 611 O O . PRO A 1 73 ? -3.489 -10.524 -20.101 1.00 94.00 73 PRO A O 1
ATOM 614 N N . ASP A 1 74 ? -1.500 -11.024 -21.042 1.00 92.81 74 ASP A N 1
ATOM 615 C CA . ASP A 1 74 ? -0.897 -11.588 -19.832 1.00 92.81 74 ASP A CA 1
ATOM 616 C C . ASP A 1 74 ? -0.762 -10.537 -18.730 1.00 92.81 74 ASP A C 1
ATOM 618 O O . ASP A 1 74 ? -1.156 -10.777 -17.584 1.00 92.81 74 ASP A O 1
ATOM 622 N N . LEU A 1 75 ? -0.324 -9.324 -19.087 1.00 93.94 75 LEU A N 1
ATOM 623 C CA . LEU A 1 75 ? -0.280 -8.197 -18.157 1.00 93.94 75 LEU A CA 1
ATOM 624 C C . LEU A 1 75 ? -1.658 -7.882 -17.569 1.00 93.94 75 LEU A C 1
ATOM 626 O O . LEU A 1 75 ? -1.751 -7.594 -16.378 1.00 93.94 75 LEU A O 1
ATOM 630 N N . ARG A 1 76 ? -2.746 -7.958 -18.349 1.00 94.25 76 ARG A N 1
ATOM 631 C CA . ARG A 1 76 ? -4.104 -7.718 -17.822 1.00 94.25 76 ARG A CA 1
ATOM 632 C C . ARG A 1 76 ? -4.484 -8.733 -16.748 1.00 94.25 76 ARG A C 1
ATOM 634 O O . ARG A 1 76 ? -5.027 -8.344 -15.715 1.00 94.25 76 ARG A O 1
ATOM 641 N N . VAL A 1 77 ? -4.188 -10.012 -16.974 1.00 95.12 77 VAL A N 1
ATOM 642 C CA . VAL A 1 77 ? -4.449 -11.073 -15.990 1.00 95.12 77 VAL A CA 1
ATOM 643 C C . VAL A 1 77 ? -3.564 -10.884 -14.758 1.00 95.12 77 VAL A C 1
ATOM 645 O O . VAL A 1 77 ? -4.066 -10.911 -13.632 1.00 95.12 77 VAL A O 1
ATOM 648 N N . TRP A 1 78 ? -2.275 -10.605 -14.957 1.00 95.38 78 TRP A N 1
ATOM 649 C CA . TRP A 1 78 ? -1.332 -10.288 -13.885 1.00 95.38 78 TRP A CA 1
ATOM 650 C C . TRP A 1 78 ? -1.815 -9.128 -13.006 1.00 95.38 78 TRP A C 1
ATOM 652 O O . TRP A 1 78 ? -1.806 -9.232 -11.777 1.00 95.38 78 TRP A O 1
ATOM 662 N N . TRP A 1 79 ? -2.303 -8.047 -13.617 1.00 96.62 79 TRP A N 1
ATOM 663 C CA . TRP A 1 79 ? -2.767 -6.856 -12.908 1.00 96.62 79 TRP A CA 1
ATOM 664 C C . TRP A 1 79 ? -3.928 -7.138 -11.949 1.00 96.62 79 TRP A C 1
ATOM 666 O O . TRP A 1 79 ? -4.002 -6.514 -10.889 1.00 96.62 79 TRP A O 1
ATOM 676 N N . ILE A 1 80 ? -4.786 -8.122 -12.244 1.00 96.50 80 ILE A N 1
ATOM 677 C CA . ILE A 1 80 ? -5.833 -8.566 -11.311 1.00 96.50 80 ILE A CA 1
ATOM 678 C C . ILE A 1 80 ? -5.194 -9.104 -10.025 1.00 96.50 80 ILE A C 1
ATOM 680 O O . ILE A 1 80 ? -5.556 -8.680 -8.924 1.00 96.50 80 ILE A O 1
ATOM 684 N N . PHE A 1 81 ? -4.206 -9.995 -10.144 1.00 96.19 81 PHE A N 1
ATOM 685 C CA . PHE A 1 81 ? -3.486 -10.535 -8.988 1.00 96.19 81 PHE A CA 1
ATOM 686 C C . PHE A 1 81 ? -2.679 -9.461 -8.263 1.00 96.19 81 PHE A C 1
ATOM 688 O O . PHE A 1 81 ? -2.625 -9.460 -7.029 1.00 96.19 81 PHE A O 1
ATOM 695 N N . TYR A 1 82 ? -2.101 -8.521 -9.009 1.00 96.06 82 TYR A N 1
ATOM 696 C CA . TYR A 1 82 ? -1.294 -7.457 -8.435 1.00 96.06 82 TYR A CA 1
ATOM 697 C C . TYR A 1 82 ? -2.141 -6.495 -7.585 1.00 96.06 82 TYR A C 1
ATOM 699 O O . TYR A 1 82 ? -1.799 -6.207 -6.435 1.00 96.06 82 TYR A O 1
ATOM 707 N N . VAL A 1 83 ? -3.316 -6.091 -8.079 1.00 97.69 83 VAL A N 1
ATOM 708 C CA . VAL A 1 83 ? -4.292 -5.306 -7.302 1.00 97.69 83 VAL A CA 1
ATOM 709 C C . VAL A 1 83 ? -4.783 -6.091 -6.085 1.00 97.69 83 VAL A C 1
ATOM 711 O O . VAL A 1 83 ? -4.814 -5.549 -4.976 1.00 97.69 83 VAL A O 1
ATOM 714 N N . LEU A 1 84 ? -5.125 -7.375 -6.248 1.00 97.38 84 LEU A N 1
ATOM 715 C CA . LEU A 1 84 ? -5.560 -8.226 -5.133 1.00 97.38 84 LEU A CA 1
ATOM 716 C C . LEU A 1 84 ? -4.487 -8.356 -4.046 1.00 97.38 84 LEU A C 1
ATOM 718 O O . LEU A 1 84 ? -4.816 -8.418 -2.859 1.00 97.38 84 LEU A O 1
ATOM 722 N N . GLN A 1 85 ? -3.208 -8.360 -4.420 1.00 96.56 85 GLN A N 1
ATOM 723 C CA . GLN A 1 85 ? -2.109 -8.355 -3.463 1.00 96.56 85 GLN A CA 1
ATOM 724 C C . GLN A 1 85 ? -2.105 -7.072 -2.619 1.00 96.56 85 GLN A C 1
ATOM 726 O O . GLN A 1 85 ? -1.946 -7.159 -1.400 1.00 96.56 85 GLN A O 1
ATOM 731 N N . PHE A 1 86 ? -2.348 -5.899 -3.211 1.00 97.62 86 PHE A N 1
ATOM 732 C CA . PHE A 1 86 ? -2.458 -4.651 -2.445 1.00 97.62 86 PHE A CA 1
ATOM 733 C C . PHE A 1 86 ? -3.712 -4.598 -1.574 1.00 97.62 86 PHE A C 1
ATOM 735 O O . PHE A 1 86 ? -3.630 -4.156 -0.428 1.00 97.62 86 PHE A O 1
ATOM 742 N N . VAL A 1 87 ? -4.843 -5.131 -2.049 1.00 98.31 87 VAL A N 1
ATOM 743 C CA . VAL A 1 87 ? -6.038 -5.326 -1.208 1.00 98.31 87 VAL A CA 1
ATOM 744 C C . VAL A 1 87 ? -5.704 -6.192 0.006 1.00 98.31 87 VAL A C 1
ATOM 746 O O . VAL A 1 87 ? -6.084 -5.849 1.126 1.00 98.31 87 VAL A O 1
ATOM 749 N N . ALA A 1 88 ? -4.966 -7.288 -0.187 1.00 98.00 88 ALA A N 1
ATOM 750 C CA . ALA A 1 88 ? -4.568 -8.183 0.893 1.00 98.00 88 ALA A CA 1
ATOM 751 C C . ALA A 1 88 ? -3.647 -7.496 1.911 1.00 98.00 88 ALA A C 1
ATOM 753 O O . ALA A 1 88 ? -3.909 -7.550 3.111 1.00 98.00 88 ALA A O 1
ATOM 754 N N . VAL A 1 89 ? -2.591 -6.829 1.441 1.00 97.12 89 VAL A N 1
ATOM 755 C CA . VAL A 1 89 ? -1.613 -6.145 2.302 1.00 97.12 89 VAL A CA 1
ATOM 756 C C . VAL A 1 89 ? -2.277 -5.020 3.098 1.00 97.12 89 VAL A C 1
ATOM 758 O O . VAL A 1 89 ? -2.125 -4.965 4.319 1.00 97.12 89 VAL A O 1
ATOM 761 N N . GLU A 1 90 ? -3.078 -4.170 2.456 1.00 98.25 90 GLU A N 1
ATOM 762 C CA . GLU A 1 90 ? -3.763 -3.075 3.151 1.00 98.25 90 GLU A CA 1
ATOM 763 C C . GLU A 1 90 ? -4.836 -3.586 4.117 1.00 98.25 90 GLU A C 1
ATOM 765 O O . GLU A 1 90 ? -4.975 -3.063 5.227 1.00 98.25 90 GLU A O 1
ATOM 770 N N . THR A 1 91 ? -5.546 -4.658 3.755 1.00 98.44 91 THR A N 1
ATOM 771 C CA . THR A 1 91 ? -6.492 -5.316 4.667 1.00 98.44 91 THR A CA 1
ATOM 772 C C . THR A 1 91 ? -5.789 -5.851 5.907 1.00 98.44 91 THR A C 1
ATOM 774 O O . THR A 1 91 ? -6.322 -5.693 7.001 1.00 98.44 91 THR A O 1
ATOM 777 N N . PHE A 1 92 ? -4.600 -6.439 5.777 1.00 98.50 92 PHE A N 1
ATOM 778 C CA . PHE A 1 92 ? -3.851 -6.949 6.923 1.00 98.50 92 PHE A CA 1
ATOM 779 C C . PHE A 1 92 ? -3.304 -5.823 7.802 1.00 98.50 92 PHE A C 1
ATOM 781 O O . PHE A 1 92 ? -3.660 -5.715 8.975 1.00 98.50 92 PHE A O 1
ATOM 788 N N . PHE A 1 93 ? -2.456 -4.956 7.248 1.00 98.44 93 PHE A N 1
ATOM 789 C CA . PHE A 1 93 ? -1.730 -3.982 8.060 1.00 98.44 93 PHE A CA 1
ATOM 790 C C . PHE A 1 93 ? -2.625 -2.827 8.513 1.00 98.44 93 PHE A C 1
ATOM 792 O O . PHE A 1 93 ? -2.627 -2.482 9.692 1.00 98.44 93 PHE A O 1
ATOM 799 N N . ARG A 1 94 ? -3.415 -2.231 7.612 1.00 98.25 94 ARG A N 1
ATOM 800 C CA . ARG A 1 94 ? -4.223 -1.039 7.930 1.00 98.25 94 ARG A CA 1
ATOM 801 C C . ARG A 1 94 ? -5.592 -1.433 8.461 1.00 98.25 94 ARG A C 1
ATOM 803 O O . ARG A 1 94 ? -6.091 -0.811 9.394 1.00 98.25 94 ARG A O 1
ATOM 810 N N . GLY A 1 95 ? -6.187 -2.481 7.908 1.00 98.12 95 GLY A N 1
ATOM 811 C CA . GLY A 1 95 ? -7.458 -2.994 8.399 1.00 98.12 95 GLY A CA 1
ATOM 812 C C . GLY A 1 95 ? -7.303 -3.758 9.709 1.00 98.12 95 GLY A C 1
ATOM 813 O O . GLY A 1 95 ? -7.668 -3.283 10.780 1.00 98.12 95 GLY A O 1
ATOM 814 N N . PHE A 1 96 ? -6.779 -4.970 9.627 1.00 98.31 96 PHE A N 1
ATOM 815 C CA . PHE A 1 96 ? -6.797 -5.927 10.721 1.00 98.31 96 PHE A CA 1
ATOM 816 C C . PHE A 1 96 ? -5.906 -5.511 11.892 1.00 98.31 96 PHE A C 1
ATOM 818 O O . PHE A 1 96 ? -6.368 -5.519 13.031 1.00 98.31 96 PHE A O 1
ATOM 825 N N . LEU A 1 97 ? -4.666 -5.089 11.630 1.00 98.38 97 LEU A N 1
ATOM 826 C CA . LEU A 1 97 ? -3.765 -4.655 12.695 1.00 98.38 97 LEU A CA 1
ATOM 827 C C . LEU A 1 97 ? -4.121 -3.251 13.192 1.00 98.38 97 LEU A C 1
ATOM 829 O O . LEU A 1 97 ? -4.502 -3.119 14.349 1.00 98.38 97 LEU A O 1
ATOM 833 N N . VAL A 1 98 ? -4.067 -2.205 12.357 1.00 98.62 98 VAL A N 1
ATOM 834 C CA . VAL A 1 98 ? -4.355 -0.839 12.845 1.00 98.62 98 VAL A CA 1
ATOM 835 C C . VAL A 1 98 ? -5.802 -0.701 13.328 1.00 98.62 98 VAL A C 1
ATOM 837 O O . VAL A 1 98 ? -6.029 -0.407 14.501 1.00 98.62 98 VAL A O 1
ATOM 840 N N . LEU A 1 99 ? -6.804 -0.899 12.464 1.00 98.12 99 LEU A N 1
ATOM 841 C CA . LEU A 1 99 ? -8.202 -0.670 12.854 1.00 98.12 99 LEU A CA 1
ATOM 842 C C . LEU A 1 99 ? -8.736 -1.739 13.809 1.00 98.12 99 LEU A C 1
ATOM 844 O O . LEU A 1 99 ? -9.485 -1.398 14.726 1.00 98.12 99 LEU A O 1
ATOM 848 N N . GLY A 1 100 ? -8.322 -2.997 13.652 1.00 97.38 100 GLY A N 1
ATOM 849 C CA . GLY A 1 100 ? -8.731 -4.060 14.567 1.00 97.38 100 GLY A CA 1
ATOM 850 C C . GLY A 1 100 ? -8.174 -3.875 15.981 1.00 97.38 100 GLY A C 1
ATOM 851 O O . GLY A 1 100 ? -8.909 -4.039 16.955 1.00 97.38 100 GLY A O 1
ATOM 852 N N . LEU A 1 101 ? -6.919 -3.437 16.130 1.00 97.81 101 LEU A N 1
ATOM 853 C CA . LEU A 1 101 ? -6.331 -3.165 17.449 1.00 97.81 101 LEU A CA 1
ATOM 854 C C . LEU A 1 101 ? -6.714 -1.788 18.010 1.00 97.81 101 LEU A C 1
ATOM 856 O O . LEU A 1 101 ? -6.583 -1.568 19.217 1.00 97.81 101 LEU A O 1
ATOM 860 N N . ALA A 1 102 ? -7.231 -0.873 17.183 1.00 97.44 102 ALA A N 1
ATOM 861 C CA . ALA A 1 102 ? -7.589 0.486 17.593 1.00 97.44 102 ALA A CA 1
ATOM 862 C C . ALA A 1 102 ? -8.579 0.535 18.767 1.00 97.44 102 ALA A C 1
ATOM 864 O O . ALA A 1 102 ? -8.486 1.447 19.585 1.00 97.44 102 ALA A O 1
ATOM 865 N N . LYS A 1 103 ? -9.500 -0.434 18.889 1.00 92.94 103 LYS A N 1
ATOM 866 C CA . LYS A 1 103 ? -10.457 -0.479 20.013 1.00 92.94 103 LYS A CA 1
ATOM 867 C C . LYS A 1 103 ? -9.759 -0.652 21.369 1.00 92.94 103 LYS A C 1
ATOM 869 O O . LYS A 1 103 ? -10.239 -0.120 22.361 1.00 92.94 103 LYS A O 1
ATOM 874 N N . ARG A 1 104 ? -8.638 -1.383 21.407 1.00 96.69 104 ARG A N 1
ATOM 875 C CA . ARG A 1 104 ? -7.888 -1.683 22.638 1.00 96.69 104 ARG A CA 1
ATOM 876 C C . ARG A 1 104 ? -6.704 -0.746 22.861 1.00 96.69 104 ARG A C 1
ATOM 878 O O . ARG A 1 104 ? -6.423 -0.392 23.997 1.00 96.69 104 ARG A O 1
ATOM 885 N N . PHE A 1 105 ? -6.013 -0.363 21.791 1.00 97.94 105 PHE A N 1
ATOM 886 C CA . PHE A 1 105 ? -4.748 0.376 21.869 1.00 97.94 105 PHE A CA 1
ATOM 887 C C . PHE A 1 105 ? -4.840 1.811 21.328 1.00 97.94 105 PHE A C 1
ATOM 889 O O . PHE A 1 105 ? -3.851 2.540 21.342 1.00 97.94 105 PHE A O 1
ATOM 896 N N . GLY A 1 106 ? -6.000 2.246 20.825 1.00 97.44 106 GLY A N 1
ATOM 897 C CA . GLY A 1 106 ? -6.164 3.584 20.258 1.00 97.44 106 GLY A CA 1
ATOM 898 C C . GLY A 1 106 ? -5.157 3.858 19.138 1.00 97.44 106 GLY A C 1
ATOM 899 O O . GLY A 1 106 ? -4.942 3.019 18.262 1.00 97.44 106 GLY A O 1
ATOM 900 N N . GLN A 1 107 ? -4.509 5.024 19.175 1.00 97.25 107 GLN A N 1
ATOM 901 C CA . GLN A 1 107 ? -3.488 5.415 18.194 1.00 97.25 107 GLN A CA 1
ATOM 902 C C . GLN A 1 107 ? -2.213 4.557 18.259 1.00 97.25 107 GLN A C 1
ATOM 904 O O . GLN A 1 107 ? -1.541 4.417 17.239 1.00 97.25 107 GLN A O 1
ATOM 909 N N . MET A 1 108 ? -1.909 3.912 19.394 1.00 98.25 108 MET A N 1
ATOM 910 C CA . MET A 1 108 ? -0.734 3.032 19.512 1.00 98.25 108 MET A CA 1
ATOM 911 C C . MET A 1 108 ? -0.809 1.821 18.577 1.00 98.25 108 MET A C 1
ATOM 913 O O . MET A 1 108 ? 0.226 1.272 18.206 1.00 98.25 108 MET A O 1
ATOM 917 N N . SER A 1 109 ? -2.011 1.451 18.122 1.00 98.50 109 SER A N 1
ATOM 918 C CA . SER A 1 109 ? -2.205 0.439 17.074 1.00 98.50 109 SER A CA 1
ATOM 919 C C . SER A 1 109 ? -1.399 0.723 15.798 1.00 98.50 109 SER A C 1
ATOM 921 O O . SER A 1 109 ? -0.972 -0.220 15.138 1.00 98.50 109 SER A O 1
ATOM 923 N N . ILE A 1 110 ? -1.131 1.995 15.478 1.00 98.62 110 ILE A N 1
ATOM 924 C CA . ILE A 1 110 ? -0.321 2.406 14.322 1.00 98.62 110 ILE A CA 1
ATOM 925 C C . ILE A 1 110 ? 1.123 1.927 14.486 1.00 98.62 110 ILE A C 1
ATOM 927 O O . ILE A 1 110 ? 1.678 1.306 13.581 1.00 98.62 110 ILE A O 1
ATOM 931 N N . LEU A 1 111 ? 1.719 2.173 15.654 1.00 98.31 111 LEU A N 1
ATOM 932 C CA . LEU A 1 111 ? 3.088 1.754 15.950 1.00 98.31 111 LEU A CA 1
ATOM 933 C C . LEU A 1 111 ? 3.185 0.231 16.057 1.00 98.31 111 LEU A C 1
ATOM 935 O O . LEU A 1 111 ? 4.088 -0.361 15.472 1.00 98.31 111 LEU A O 1
ATOM 939 N N . ILE A 1 112 ? 2.203 -0.408 16.702 1.00 98.31 112 ILE A N 1
ATOM 940 C CA . ILE A 1 112 ? 2.127 -1.872 16.797 1.00 98.31 112 ILE A CA 1
ATOM 941 C C . ILE A 1 112 ? 2.079 -2.503 15.403 1.00 98.31 112 ILE A C 1
ATOM 943 O O . ILE A 1 112 ? 2.816 -3.446 15.145 1.00 98.31 112 ILE A O 1
ATOM 947 N N . ALA A 1 113 ? 1.254 -1.979 14.493 1.00 98.31 113 ALA A N 1
ATOM 948 C CA . ALA A 1 113 ? 1.148 -2.488 13.126 1.00 98.31 113 ALA A CA 1
ATOM 949 C C . ALA A 1 113 ? 2.371 -2.155 12.256 1.00 98.31 113 ALA A C 1
ATOM 951 O O . ALA A 1 113 ? 2.665 -2.881 11.305 1.00 98.31 113 ALA A O 1
ATOM 952 N N . THR A 1 114 ? 3.098 -1.081 12.578 1.00 98.25 114 THR A N 1
ATOM 953 C CA . THR A 1 114 ? 4.322 -0.697 11.862 1.00 98.25 114 THR A CA 1
ATOM 954 C C . THR A 1 114 ? 5.437 -1.720 12.077 1.00 98.25 114 THR A C 1
ATOM 956 O O . THR A 1 114 ? 6.200 -1.964 11.150 1.00 98.25 114 THR A O 1
ATOM 959 N N . ILE A 1 115 ? 5.502 -2.380 13.238 1.00 97.69 115 ILE A N 1
ATOM 960 C CA . ILE A 1 115 ? 6.517 -3.409 13.527 1.00 97.69 115 ILE A CA 1
ATOM 961 C C . ILE A 1 115 ? 6.466 -4.575 12.518 1.00 97.69 115 ILE A C 1
ATOM 963 O O . ILE A 1 115 ? 7.449 -4.770 11.804 1.00 97.69 115 ILE A O 1
ATOM 967 N N . PRO A 1 116 ? 5.359 -5.331 12.367 1.00 96.75 116 PRO A N 1
ATOM 968 C CA . PRO A 1 116 ? 5.298 -6.408 11.384 1.00 96.75 116 PRO A CA 1
ATOM 969 C C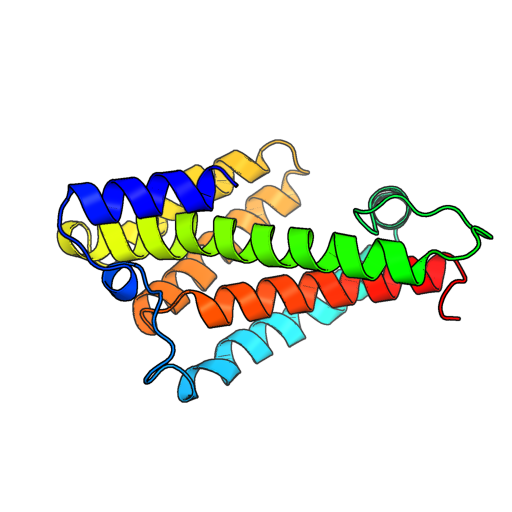 . PRO A 1 116 ? 5.356 -5.885 9.944 1.00 96.75 116 PRO A C 1
ATOM 971 O O . PRO A 1 116 ? 5.836 -6.595 9.063 1.00 96.75 116 PRO A O 1
ATOM 974 N N . TYR A 1 117 ? 4.909 -4.649 9.684 1.00 96.88 117 TYR A N 1
ATOM 975 C CA . TYR A 1 117 ? 5.060 -4.034 8.362 1.00 96.88 117 TYR A CA 1
ATOM 976 C C . TYR A 1 117 ? 6.535 -3.802 8.014 1.00 96.88 117 TYR A C 1
ATOM 978 O O . TYR A 1 117 ? 6.958 -4.080 6.896 1.00 96.88 117 TYR A O 1
ATOM 986 N N . LEU A 1 118 ? 7.339 -3.353 8.975 1.00 96.06 118 LEU A N 1
ATOM 987 C CA . LEU A 1 118 ? 8.781 -3.224 8.821 1.00 96.06 118 LEU A CA 1
ATOM 988 C C . LEU A 1 118 ? 9.451 -4.596 8.640 1.00 96.06 118 LEU A C 1
ATOM 990 O O . LEU A 1 118 ? 10.321 -4.733 7.785 1.00 96.06 118 LEU A O 1
ATOM 994 N N . MET A 1 119 ? 9.017 -5.625 9.375 1.00 95.31 119 MET A N 1
ATOM 995 C CA . MET A 1 119 ? 9.608 -6.970 9.288 1.00 95.31 119 MET A CA 1
ATOM 996 C C . MET A 1 119 ? 9.553 -7.559 7.873 1.00 95.31 119 MET A C 1
ATOM 998 O O . MET A 1 119 ? 10.519 -8.174 7.429 1.00 95.31 119 MET A O 1
ATOM 1002 N N . ILE A 1 120 ? 8.467 -7.328 7.124 1.00 93.56 120 ILE A N 1
ATOM 1003 C CA . ILE A 1 120 ? 8.367 -7.795 5.728 1.00 93.56 120 ILE A CA 1
ATOM 1004 C C . ILE A 1 120 ? 9.252 -6.997 4.751 1.00 93.56 120 ILE A C 1
ATOM 1006 O O . ILE A 1 120 ? 9.346 -7.360 3.583 1.00 93.56 120 ILE A O 1
ATOM 1010 N N . HIS A 1 121 ? 9.892 -5.919 5.214 1.00 93.56 121 HIS A N 1
ATOM 1011 C CA . HIS A 1 121 ? 10.852 -5.115 4.454 1.00 93.56 121 HIS A CA 1
ATOM 1012 C C . HIS A 1 121 ? 12.311 -5.404 4.837 1.00 93.56 121 HIS A C 1
ATOM 1014 O O . HIS A 1 121 ? 13.209 -4.828 4.234 1.00 93.56 121 HIS A O 1
ATOM 1020 N N . PHE A 1 122 ? 12.586 -6.309 5.783 1.00 91.25 122 PHE A N 1
ATOM 1021 C CA . PHE A 1 122 ? 13.964 -6.640 6.180 1.00 91.25 122 PHE A CA 1
ATOM 1022 C C . PHE A 1 122 ? 14.792 -7.318 5.088 1.00 91.25 122 PHE A C 1
ATOM 1024 O O . PHE A 1 122 ? 16.015 -7.302 5.154 1.00 91.25 122 PHE A O 1
ATOM 1031 N N . THR A 1 123 ? 14.150 -7.883 4.067 1.00 87.56 123 THR A N 1
ATOM 1032 C CA . THR A 1 123 ? 14.845 -8.457 2.907 1.00 87.56 123 THR A CA 1
ATOM 1033 C C . THR A 1 123 ? 15.233 -7.406 1.865 1.00 87.56 123 THR A C 1
ATOM 1035 O O . THR A 1 123 ? 15.752 -7.764 0.812 1.00 87.56 123 THR A O 1
ATOM 1038 N N . LYS A 1 124 ? 14.919 -6.128 2.105 1.00 82.31 124 LYS A N 1
ATOM 1039 C CA . LYS A 1 124 ? 15.167 -5.015 1.186 1.00 82.31 124 LYS A CA 1
ATOM 1040 C C . LYS A 1 124 ? 16.358 -4.163 1.641 1.00 82.31 124 LYS A C 1
ATOM 1042 O O . LYS A 1 124 ? 16.753 -4.260 2.805 1.00 82.31 124 LYS A O 1
ATOM 1047 N N . PRO A 1 125 ? 16.907 -3.288 0.775 1.00 85.88 125 PRO A N 1
ATOM 1048 C CA . PRO A 1 125 ? 17.939 -2.338 1.176 1.00 85.88 125 PRO A CA 1
ATOM 1049 C C . PRO A 1 125 ? 17.539 -1.536 2.431 1.00 85.88 125 PRO A C 1
ATOM 1051 O O . PRO A 1 125 ? 16.370 -1.158 2.566 1.00 85.88 125 PRO A O 1
ATOM 1054 N N . PRO A 1 126 ? 18.480 -1.206 3.339 1.00 85.69 126 PRO A N 1
ATOM 1055 C CA . PRO A 1 126 ? 18.165 -0.522 4.599 1.00 85.69 126 PRO A CA 1
ATOM 1056 C C . PRO A 1 126 ? 17.376 0.784 4.432 1.00 85.69 126 PRO A C 1
ATOM 1058 O O . PRO A 1 126 ? 16.508 1.097 5.244 1.00 85.69 126 PRO A O 1
ATOM 1061 N N . VAL A 1 127 ? 17.633 1.527 3.351 1.00 84.31 127 VAL A N 1
ATOM 1062 C CA . VAL A 1 127 ? 16.904 2.760 3.018 1.00 84.31 127 VAL A CA 1
ATOM 1063 C C . VAL A 1 127 ? 15.419 2.485 2.752 1.00 84.31 127 VAL A C 1
ATOM 1065 O O . VAL A 1 127 ? 14.566 3.236 3.224 1.00 84.31 127 VAL A O 1
ATOM 1068 N N . GLU A 1 128 ? 15.081 1.386 2.073 1.00 82.75 128 GLU A N 1
ATOM 1069 C CA . GLU A 1 128 ? 13.684 0.982 1.871 1.00 82.75 128 GLU A CA 1
ATOM 1070 C C . GLU A 1 128 ? 13.020 0.532 3.174 1.00 82.75 128 GLU A C 1
ATOM 1072 O O . GLU A 1 128 ? 11.844 0.823 3.394 1.00 82.75 128 GLU A O 1
ATOM 1077 N N . ALA A 1 129 ? 13.759 -0.137 4.062 1.00 87.38 129 ALA A N 1
ATOM 1078 C CA . ALA A 1 129 ? 13.248 -0.508 5.379 1.00 87.38 129 ALA A CA 1
ATOM 1079 C C . ALA A 1 129 ? 12.944 0.738 6.236 1.00 87.38 129 ALA A C 1
ATOM 1081 O O . ALA A 1 129 ? 11.883 0.819 6.856 1.00 87.38 129 ALA A O 1
ATOM 1082 N N . LEU A 1 130 ? 13.809 1.759 6.213 1.00 90.00 130 LEU A N 1
ATOM 1083 C CA . LEU A 1 130 ? 13.540 3.046 6.869 1.00 90.00 130 LEU A CA 1
ATOM 1084 C C . LEU A 1 130 ? 12.324 3.755 6.256 1.00 90.00 130 LEU A C 1
ATOM 1086 O O . LEU A 1 130 ? 11.451 4.233 6.986 1.00 90.00 130 LEU A O 1
ATOM 1090 N N . ALA A 1 131 ? 12.213 3.765 4.926 1.00 90.12 131 ALA A N 1
ATOM 1091 C CA . ALA A 1 131 ? 11.039 4.298 4.239 1.00 90.12 131 ALA A CA 1
ATOM 1092 C C . ALA A 1 131 ? 9.755 3.534 4.619 1.00 90.12 131 ALA A C 1
ATOM 1094 O O . ALA A 1 131 ? 8.690 4.142 4.753 1.00 90.12 131 ALA A O 1
ATOM 1095 N N . ALA A 1 132 ? 9.847 2.223 4.872 1.00 92.94 132 ALA A N 1
ATOM 1096 C CA . ALA A 1 132 ? 8.725 1.409 5.328 1.00 92.94 132 ALA A CA 1
ATOM 1097 C C . ALA A 1 132 ? 8.239 1.792 6.734 1.00 92.94 132 ALA A C 1
ATOM 1099 O O . ALA A 1 132 ? 7.041 1.690 6.993 1.00 92.94 132 ALA A O 1
ATOM 1100 N N . ILE A 1 133 ? 9.102 2.295 7.622 1.00 96.00 133 ILE A N 1
ATOM 1101 C CA . ILE A 1 133 ? 8.671 2.841 8.922 1.00 96.00 133 ILE A CA 1
ATOM 1102 C C . ILE A 1 133 ? 7.791 4.072 8.700 1.00 96.00 133 ILE A C 1
ATOM 1104 O O . ILE A 1 133 ? 6.666 4.134 9.199 1.00 96.00 133 ILE A O 1
ATOM 1108 N N . VAL A 1 134 ? 8.278 5.028 7.904 1.00 95.88 134 VAL A N 1
ATOM 1109 C CA . VAL A 1 134 ? 7.546 6.267 7.602 1.00 95.88 134 VAL A CA 1
ATOM 1110 C C . VAL A 1 134 ? 6.224 5.949 6.902 1.00 95.88 134 VAL A C 1
ATOM 1112 O O . VAL A 1 134 ? 5.168 6.405 7.340 1.00 95.88 134 VAL A O 1
ATOM 1115 N N . GLY A 1 135 ? 6.252 5.104 5.869 1.00 95.12 135 GLY A N 1
ATOM 1116 C CA . GLY A 1 135 ? 5.051 4.646 5.169 1.00 95.12 135 GLY A CA 1
ATOM 1117 C C . GLY A 1 135 ? 4.096 3.871 6.081 1.00 95.12 135 GLY A C 1
ATOM 1118 O O . GLY A 1 135 ? 2.883 4.070 6.018 1.00 95.12 135 GLY A O 1
ATOM 1119 N N . GLY A 1 136 ? 4.627 3.035 6.976 1.00 96.75 136 GLY A N 1
ATOM 1120 C CA . GLY A 1 136 ? 3.898 2.333 8.034 1.00 96.75 136 GLY A CA 1
ATOM 1121 C C . GLY A 1 136 ? 3.063 3.287 8.879 1.00 96.75 136 GLY A C 1
ATOM 1122 O O . GLY A 1 136 ? 1.836 3.160 8.933 1.00 96.75 136 GLY A O 1
ATOM 1123 N N . ILE A 1 137 ? 3.727 4.297 9.441 1.00 98.31 137 ILE A N 1
ATOM 1124 C CA . ILE A 1 137 ? 3.127 5.296 10.326 1.00 98.31 137 ILE A CA 1
ATOM 1125 C C . ILE A 1 137 ? 2.135 6.185 9.576 1.00 98.31 137 ILE A C 1
ATOM 1127 O O . ILE A 1 137 ? 0.995 6.324 10.018 1.00 98.31 137 ILE A O 1
ATOM 1131 N N . VAL A 1 138 ? 2.525 6.767 8.437 1.00 97.88 138 VAL A N 1
ATOM 1132 C CA . VAL A 1 138 ? 1.681 7.709 7.679 1.00 97.88 138 VAL A CA 1
ATOM 1133 C C . VAL A 1 138 ? 0.413 7.021 7.176 1.00 97.88 138 VAL A C 1
ATOM 1135 O O . VAL A 1 138 ? -0.697 7.498 7.418 1.00 97.88 138 VAL A O 1
ATOM 1138 N N . MET A 1 139 ? 0.551 5.864 6.527 1.00 97.75 139 MET A N 1
ATOM 1139 C CA . MET A 1 139 ? -0.600 5.125 6.003 1.00 97.75 139 MET A CA 1
ATOM 1140 C C . MET A 1 139 ? -1.450 4.537 7.127 1.00 97.75 139 MET A C 1
ATOM 1142 O O . MET A 1 139 ? -2.676 4.531 7.029 1.00 97.75 139 MET A O 1
ATOM 1146 N N . GLY A 1 140 ? -0.823 4.079 8.215 1.00 97.94 140 GLY A N 1
ATOM 1147 C CA . GLY A 1 140 ? -1.529 3.634 9.414 1.00 97.94 140 GLY A CA 1
ATOM 1148 C C . GLY A 1 140 ? -2.346 4.761 10.045 1.00 97.94 140 GLY A C 1
ATOM 1149 O O . GLY A 1 140 ? -3.520 4.569 10.355 1.00 97.94 140 GLY A O 1
ATOM 1150 N N . PHE A 1 141 ? -1.780 5.963 10.155 1.00 98.12 141 PHE A N 1
ATOM 1151 C CA . PHE A 1 141 ? -2.486 7.148 10.633 1.00 98.12 141 PHE A CA 1
ATOM 1152 C C . PHE A 1 141 ? -3.663 7.521 9.727 1.00 98.12 141 PHE A C 1
ATOM 1154 O O . PHE A 1 141 ? -4.774 7.732 10.222 1.00 98.12 141 PHE A O 1
ATOM 1161 N N . LEU A 1 142 ? -3.464 7.555 8.407 1.00 97.00 142 LEU A N 1
ATOM 1162 C CA . LEU A 1 142 ? -4.547 7.844 7.468 1.00 97.00 142 LEU A CA 1
ATOM 1163 C C . LEU A 1 142 ? -5.650 6.783 7.542 1.00 97.00 142 LEU A C 1
ATOM 1165 O O . LEU A 1 142 ? -6.823 7.142 7.650 1.00 97.00 142 LEU A O 1
ATOM 1169 N N . ALA A 1 143 ? -5.313 5.495 7.591 1.00 97.31 143 ALA A N 1
ATOM 1170 C CA . ALA A 1 143 ? -6.298 4.435 7.797 1.00 97.31 143 ALA A CA 1
ATOM 1171 C C . ALA A 1 143 ? -7.033 4.601 9.135 1.00 97.31 143 ALA A C 1
ATOM 1173 O O . ALA A 1 143 ? -8.260 4.529 9.176 1.00 97.31 143 ALA A O 1
ATOM 1174 N N . TYR A 1 144 ? -6.321 4.920 10.221 1.00 97.25 144 TYR A N 1
ATOM 1175 C CA . TYR A 1 144 ? -6.914 5.176 11.534 1.00 97.25 144 TYR A CA 1
ATOM 1176 C C . TYR A 1 144 ? -7.886 6.363 11.523 1.00 97.25 144 TYR A C 1
ATOM 1178 O O . TYR A 1 144 ? -8.916 6.309 12.200 1.00 97.25 144 TYR A O 1
ATOM 1186 N N . ARG A 1 145 ? -7.587 7.431 10.775 1.00 95.00 145 ARG A N 1
ATOM 1187 C CA . ARG A 1 145 ? -8.428 8.637 10.680 1.00 95.00 145 ARG A CA 1
ATOM 1188 C C . ARG A 1 145 ? -9.626 8.443 9.757 1.00 95.00 145 ARG A C 1
ATOM 1190 O O . ARG A 1 145 ? -10.739 8.799 10.130 1.00 95.00 145 ARG A O 1
ATOM 1197 N N . THR A 1 146 ? -9.404 7.863 8.584 1.00 94.19 146 THR A N 1
ATOM 1198 C CA . THR A 1 146 ? -10.437 7.651 7.555 1.00 94.19 146 THR A CA 1
ATOM 1199 C C . THR A 1 146 ? -11.292 6.411 7.821 1.00 94.19 146 THR A C 1
ATOM 1201 O O . THR A 1 146 ? -12.394 6.273 7.281 1.00 94.19 146 THR A O 1
ATOM 1204 N N . LYS A 1 147 ? -10.801 5.507 8.681 1.00 95.50 147 LYS A N 1
ATOM 1205 C CA . LYS A 1 147 ? -11.399 4.204 8.992 1.00 95.50 147 LYS A CA 1
ATOM 1206 C C . LYS A 1 147 ? -11.649 3.375 7.727 1.00 95.50 147 LYS A C 1
ATOM 1208 O O . LYS A 1 147 ? -12.683 2.720 7.624 1.00 95.50 147 LYS A O 1
ATOM 1213 N N . SER A 1 148 ? -10.748 3.454 6.748 1.00 96.62 148 SER A N 1
ATOM 1214 C CA . SER A 1 148 ? -10.865 2.765 5.462 1.00 96.62 148 SER A CA 1
ATOM 1215 C C . SER A 1 148 ? -9.502 2.344 4.926 1.00 96.62 148 SER A C 1
ATOM 1217 O O . SER A 1 148 ? -8.512 3.042 5.136 1.00 96.62 148 SER A O 1
ATOM 1219 N N . VAL A 1 149 ? -9.470 1.217 4.216 1.00 97.62 149 VAL A N 1
ATOM 1220 C CA . VAL A 1 149 ? -8.261 0.704 3.548 1.00 97.62 149 VAL A CA 1
ATOM 1221 C C . VAL A 1 149 ? -8.190 1.095 2.069 1.00 97.62 149 VAL A C 1
ATOM 1223 O O . VAL A 1 149 ? -7.118 1.076 1.477 1.00 97.62 149 VAL A O 1
ATOM 1226 N N . TRP A 1 150 ? -9.309 1.490 1.456 1.00 97.44 150 TRP A N 1
ATOM 1227 C CA . TRP A 1 150 ? -9.418 1.586 -0.006 1.00 97.44 150 TRP A CA 1
ATOM 1228 C C . TRP A 1 150 ? -8.577 2.691 -0.634 1.00 97.44 150 TRP A C 1
ATOM 1230 O O . TRP A 1 150 ? -8.038 2.497 -1.717 1.00 97.44 150 TRP A O 1
ATOM 1240 N N . TRP A 1 151 ? -8.408 3.827 0.043 1.00 96.12 151 TRP A N 1
ATOM 1241 C CA . TRP A 1 151 ? -7.494 4.860 -0.445 1.00 96.12 151 TRP A CA 1
ATOM 1242 C C . TRP A 1 151 ? -6.025 4.457 -0.314 1.00 96.12 151 TRP A C 1
ATOM 1244 O O . TRP A 1 151 ? -5.206 4.868 -1.132 1.00 96.12 151 TRP A O 1
ATOM 1254 N N . GLY A 1 152 ? -5.702 3.614 0.670 1.00 96.88 152 GLY A N 1
ATOM 1255 C CA . GLY A 1 152 ? -4.378 3.016 0.775 1.00 96.88 152 GLY A CA 1
ATOM 1256 C C . GLY A 1 152 ? -4.116 2.018 -0.351 1.00 96.88 152 GLY A C 1
ATOM 1257 O O . GLY A 1 152 ? -3.070 2.081 -0.993 1.00 96.88 152 GLY A O 1
ATOM 1258 N N . VAL A 1 153 ? -5.117 1.188 -0.673 1.00 98.06 153 VAL A N 1
ATOM 1259 C CA . VAL A 1 153 ? -5.088 0.303 -1.850 1.00 98.06 153 VAL A CA 1
ATOM 1260 C C . VAL A 1 153 ? -4.897 1.123 -3.122 1.00 98.06 153 VAL A C 1
ATOM 1262 O O . VAL A 1 153 ? -4.009 0.814 -3.908 1.00 98.06 153 VAL A O 1
ATOM 1265 N N . ALA A 1 154 ? -5.680 2.189 -3.306 1.00 97.75 154 ALA A N 1
ATOM 1266 C CA . ALA A 1 154 ? -5.580 3.057 -4.474 1.00 97.75 154 ALA A CA 1
ATOM 1267 C C . ALA A 1 154 ? -4.180 3.671 -4.611 1.00 97.75 154 ALA A C 1
ATOM 1269 O O . ALA A 1 154 ? -3.611 3.620 -5.692 1.00 97.75 154 ALA A O 1
ATOM 1270 N N . LEU A 1 155 ? -3.592 4.183 -3.523 1.00 97.88 155 LEU A N 1
ATOM 1271 C CA . LEU A 1 155 ? -2.229 4.717 -3.552 1.00 97.88 155 LEU A CA 1
ATOM 1272 C C . LEU A 1 155 ? -1.206 3.654 -3.972 1.00 97.88 155 LEU A C 1
ATOM 1274 O O . LEU A 1 155 ? -0.379 3.916 -4.842 1.00 97.88 155 LEU A O 1
ATOM 1278 N N . HIS A 1 156 ? -1.271 2.460 -3.381 1.00 97.38 156 HIS A N 1
ATOM 1279 C CA . HIS A 1 156 ? -0.366 1.369 -3.733 1.00 97.38 156 HIS A CA 1
ATOM 1280 C C . HIS A 1 156 ? -0.495 0.953 -5.201 1.00 97.38 156 HIS A C 1
ATOM 1282 O O . HIS A 1 156 ? 0.519 0.807 -5.881 1.00 97.38 156 HIS A O 1
ATOM 1288 N N . VAL A 1 157 ? -1.729 0.819 -5.695 1.00 98.31 157 VAL A N 1
ATOM 1289 C CA . VAL A 1 157 ? -2.009 0.505 -7.101 1.00 98.31 157 VAL A CA 1
ATOM 1290 C C . VAL A 1 157 ? -1.484 1.608 -8.020 1.00 98.31 157 VAL A C 1
ATOM 1292 O O . VAL A 1 157 ? -0.839 1.291 -9.012 1.00 98.31 157 VAL A O 1
ATOM 1295 N N . SER A 1 158 ? -1.681 2.886 -7.685 1.00 98.38 158 SER A N 1
ATOM 1296 C CA . SER A 1 158 ? -1.174 4.005 -8.490 1.00 98.38 158 SER A CA 1
ATOM 1297 C C . SER A 1 158 ? 0.352 4.026 -8.568 1.00 98.38 158 SER A C 1
ATOM 1299 O O . SER A 1 158 ? 0.906 4.232 -9.646 1.00 98.38 158 SER A O 1
ATOM 1301 N N . VAL A 1 159 ? 1.047 3.795 -7.448 1.00 97.75 159 VAL A N 1
ATOM 1302 C CA . VAL A 1 159 ? 2.519 3.716 -7.4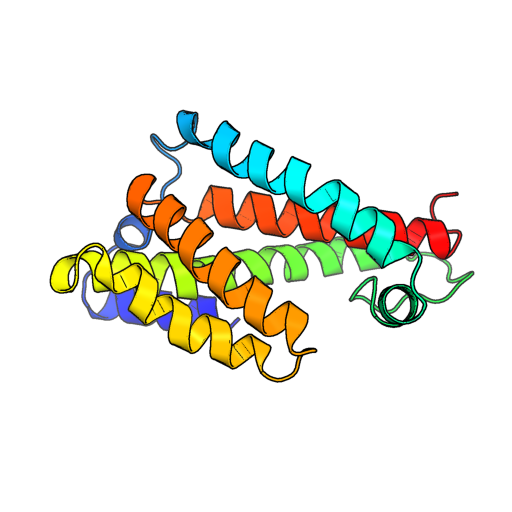32 1.00 97.75 159 VAL A CA 1
ATOM 1303 C C . VAL A 1 159 ? 2.998 2.525 -8.258 1.00 97.75 159 VAL A C 1
ATOM 1305 O O . VAL A 1 159 ? 3.870 2.694 -9.102 1.00 97.75 159 VAL A O 1
ATOM 1308 N N . ALA A 1 160 ? 2.397 1.348 -8.081 1.00 97.31 160 ALA A N 1
ATOM 1309 C CA . ALA A 1 160 ? 2.729 0.168 -8.872 1.00 97.31 160 ALA A CA 1
ATOM 1310 C C . ALA A 1 160 ? 2.487 0.380 -10.374 1.00 97.31 160 ALA A C 1
ATOM 1312 O O . ALA A 1 160 ? 3.305 -0.025 -11.193 1.00 97.31 160 ALA A O 1
ATOM 1313 N N . ALA A 1 161 ? 1.396 1.060 -10.737 1.00 98.06 161 ALA A N 1
ATOM 1314 C CA . ALA A 1 161 ? 1.060 1.331 -12.131 1.00 98.06 161 ALA A CA 1
ATOM 1315 C C . ALA A 1 161 ? 2.087 2.265 -12.768 1.00 98.06 161 ALA A C 1
ATOM 1317 O O . ALA A 1 161 ? 2.514 2.026 -13.893 1.00 98.06 161 ALA A O 1
ATOM 1318 N N . LEU A 1 162 ? 2.538 3.283 -12.029 1.00 98.31 162 LEU A N 1
ATOM 1319 C CA . LEU A 1 162 ? 3.632 4.143 -12.465 1.00 98.31 162 LEU A CA 1
ATOM 1320 C C . LEU A 1 162 ? 4.933 3.350 -12.654 1.00 98.31 162 LEU A C 1
ATOM 1322 O O . LEU A 1 162 ? 5.636 3.566 -13.637 1.00 98.31 162 LEU A O 1
ATOM 1326 N N . MET A 1 163 ? 5.249 2.430 -11.738 1.00 97.31 163 MET A N 1
ATOM 1327 C CA . MET A 1 163 ? 6.465 1.617 -11.822 1.00 97.31 163 MET A CA 1
ATOM 1328 C C . MET A 1 163 ? 6.467 0.707 -13.055 1.00 97.31 163 MET A C 1
ATOM 1330 O O . MET A 1 163 ? 7.447 0.693 -13.802 1.00 97.31 163 MET A O 1
ATOM 1334 N N . ASP A 1 164 ? 5.367 -0.009 -13.296 1.00 96.44 164 ASP A N 1
ATOM 1335 C CA . ASP A 1 164 ? 5.221 -0.873 -14.470 1.00 96.44 164 ASP A CA 1
ATOM 1336 C C . ASP A 1 164 ? 5.187 -0.052 -15.765 1.00 96.44 164 ASP A C 1
ATOM 1338 O O . ASP A 1 164 ? 5.853 -0.427 -16.724 1.00 96.44 164 ASP A O 1
ATOM 1342 N N . PHE A 1 165 ? 4.485 1.088 -15.793 1.00 97.12 165 PHE A N 1
ATOM 1343 C CA . PHE A 1 165 ? 4.456 1.984 -16.955 1.00 97.12 165 PHE A CA 1
ATOM 1344 C C . PHE A 1 165 ? 5.863 2.457 -17.337 1.00 97.12 165 PHE A C 1
ATOM 1346 O O . PHE A 1 165 ? 6.258 2.358 -18.498 1.00 97.12 165 PHE A O 1
ATOM 1353 N N . LEU A 1 166 ? 6.647 2.916 -16.356 1.00 97.56 166 LEU A N 1
ATOM 1354 C CA . LEU A 1 166 ? 8.023 3.349 -16.592 1.00 97.56 166 LEU A CA 1
ATOM 1355 C C . LEU A 1 166 ? 8.914 2.195 -17.052 1.00 97.56 166 LEU A C 1
ATOM 1357 O O . LEU A 1 166 ? 9.668 2.359 -18.007 1.00 97.56 166 LEU A O 1
ATOM 1361 N N . SER A 1 167 ? 8.810 1.024 -16.419 1.00 95.56 167 SER A N 1
ATOM 1362 C CA . SER A 1 167 ? 9.619 -0.125 -16.831 1.00 95.56 167 SER A CA 1
ATOM 1363 C C . SER A 1 167 ? 9.270 -0.621 -18.239 1.00 95.56 167 SER A C 1
ATOM 1365 O O . SER A 1 167 ? 10.166 -0.867 -19.047 1.00 95.56 167 SER A O 1
ATOM 1367 N N . LEU A 1 168 ? 7.982 -0.727 -18.574 1.00 95.44 168 LEU A N 1
ATOM 1368 C CA . LEU A 1 168 ? 7.534 -1.154 -19.902 1.00 95.44 168 LEU A CA 1
ATOM 1369 C C . LEU A 1 168 ? 8.008 -0.199 -21.000 1.00 95.44 168 LEU A C 1
A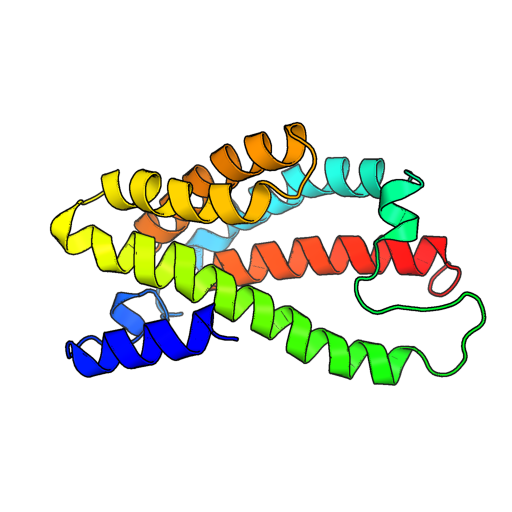TOM 1371 O O . LEU A 1 168 ? 8.409 -0.658 -22.070 1.00 95.44 168 LEU A O 1
ATOM 1375 N N . GLY A 1 169 ? 8.025 1.105 -20.732 1.00 95.12 169 GLY A N 1
ATOM 1376 C CA . GLY A 1 169 ? 8.604 2.070 -21.656 1.00 95.12 169 GLY A CA 1
ATOM 1377 C C . GLY A 1 169 ? 10.117 1.934 -21.809 1.00 95.12 169 GLY A C 1
ATOM 1378 O O . GLY A 1 169 ? 10.599 1.845 -22.931 1.00 95.12 169 GLY A O 1
ATOM 1379 N N . HIS A 1 170 ? 10.876 1.769 -20.718 1.00 93.69 170 HIS A N 1
ATOM 1380 C CA . HIS A 1 170 ? 12.321 1.478 -20.811 1.00 93.69 170 HIS A CA 1
ATOM 1381 C C . HIS A 1 170 ? 12.627 0.179 -21.579 1.00 93.69 170 HIS A C 1
ATOM 1383 O O . HIS A 1 170 ? 13.692 0.048 -22.183 1.00 93.69 170 HIS A O 1
ATOM 1389 N N . LYS A 1 171 ? 11.693 -0.780 -21.584 1.00 92.12 171 LYS A N 1
ATOM 1390 C CA . LYS A 1 171 ? 11.793 -2.051 -22.321 1.00 92.12 171 LYS A CA 1
ATOM 1391 C C . LYS A 1 171 ? 11.296 -1.984 -23.774 1.00 92.12 171 LYS A C 1
ATOM 1393 O O . LYS A 1 171 ? 11.399 -2.992 -24.473 1.00 92.12 171 LYS A O 1
ATOM 1398 N N . GLY A 1 172 ? 10.816 -0.833 -24.248 1.00 93.12 172 GLY A N 1
ATOM 1399 C CA . GLY A 1 172 ? 10.397 -0.634 -25.640 1.00 93.12 172 GLY A CA 1
ATOM 1400 C C . GLY A 1 172 ? 8.960 -1.053 -25.958 1.00 93.12 172 GLY A C 1
ATOM 1401 O O . GLY A 1 172 ? 8.627 -1.236 -27.125 1.00 93.12 172 GLY A O 1
ATOM 1402 N N . PHE A 1 173 ? 8.112 -1.261 -24.946 1.00 92.94 173 PHE A N 1
ATOM 1403 C CA . PHE A 1 173 ? 6.708 -1.647 -25.147 1.00 92.94 173 PHE A CA 1
ATOM 1404 C C . PHE A 1 173 ? 5.752 -0.456 -25.270 1.00 92.94 173 PHE A C 1
ATOM 1406 O O . PHE A 1 173 ? 4.601 -0.642 -25.660 1.00 92.94 173 PHE A O 1
ATOM 1413 N N . ILE A 1 174 ? 6.199 0.749 -24.904 1.00 93.25 174 ILE A N 1
ATOM 1414 C CA . ILE A 1 174 ? 5.372 1.967 -24.908 1.00 93.25 174 ILE A CA 1
ATOM 1415 C C . ILE A 1 174 ? 6.012 3.065 -25.761 1.00 93.25 174 ILE A C 1
ATOM 1417 O O . ILE A 1 174 ? 5.316 3.670 -26.575 1.00 93.25 174 ILE A O 1
ATOM 1421 N N . TRP A 1 175 ? 7.311 3.317 -25.573 1.00 93.50 175 TRP A N 1
ATOM 1422 C CA . TRP A 1 175 ? 8.117 4.267 -26.343 1.00 93.50 175 TRP A CA 1
ATOM 1423 C C . TRP A 1 175 ? 9.473 3.666 -26.707 1.00 93.50 175 TRP A C 1
ATOM 1425 O O . TRP A 1 175 ? 9.859 2.665 -26.062 1.00 93.50 175 TRP A O 1
#

Secondary structure (DSSP, 8-state):
-HHHHHHHHHHHHTT--GGGGT---TT-GGGHHHHHHHHHHHHHHHHHHHTSHHHHHH-SSS---TT-SSHHHHHHHHHHHHHHHHHHHHIIIIIIIIIHHHHHHTTHHHHHHHHHHHHTTTTS-HHHHHHHHHHHHHHHHHHHHHT-SHHHHHHHHHHHHHHHHHHHHHTTS--

InterPro domains:
  IPR003675 CAAX prenyl protease 2/Lysostaphin resistance protein A-like domain [PF02517] (75-159)

Sequence (175 aa):
MSYLVVPLIVVRLVGWKPSDIGWKFRGTSHHWKYYAILFVIAVPFVVVASMTTEFQNRYPLFEVFRGQEDVWPDLRVWWIFYVLQFVAVETFFRGFLVLGLAKRFGQMSILIATIPYLMIHFTKPPVEALAAIVGGIVMGFLAYRTKSVWWGVALHVSVAALMDFLSLGHKGFIW

Foldseek 3Di:
DCLAPVLCVVCVVVVHDLLLLAPDDPPLVVVLVVLVVVLVVVLVVLLVVLPDPVLLVPPPVPDDAQPDPPVVVVVVVVLVVVLVVLVSNLSRLQRCQLSVCCVPQNLCSLVVSLVVQLVVCPVDDVVVSVVSSVVSNSLNVSCSVSVHSVSVSVSSSSSSVSSRVSSCVVSPNPD

pLDDT: mean 94.55, std 4.2, range [78.12, 98.62]

Organism: NCBI:txid449393